Protein AF-A0A8D8BPW3-F1 (afdb_monomer)

Sequence (151 aa):
MQIFQHEQRLKELQLAEWSPIVDWFNKRYDVELKATDGLEVPSFPPGTAMNISRYLSSYNEAALNGFMFATDTLKSVVLTCACMDRFISVEKAVLLTRLEEEYQLGHWGRVEWAHDMQQLESQARLSAAVMFVHFNSSNAFVKQKIAVGEI

InterPro domains:
  IPR011419 ATP12, ATP synthase F1-assembly protein [PTHR21013] (6-145)
  IPR023335 ATP12 orthogonal Bundle domain superfamily [G3DSA:1.10.3580.10] (3-137)

pLDDT: mean 89.29, std 11.99, range [48.22, 98.44]

Secondary structure (DSSP, 8-state):
-HHHHHHHHHHHHHHHHHHHHHHHHHHHHT------SSSSPPPPPTTHHHHHHHHHTTS-HHHHHHHHHHHHHHT-HHHHHHHHTTSS-HHHHHHHHTHHHHHHHHHH---HHHHHHHHHHHHHHHHHHHHHHHHHHS-------------

Nearest PDB structures (foldseek):
  2p4x-assembly2_B  TM=9.113E-01  e=3.564E-05  Paracoccus denitrificans PD1222
  2zd2-assembly2_B  TM=9.111E-01  e=5.344E-05  Paracoccus denitrificans PD1222
  2r6i-assembly1_A  TM=8.621E-01  e=4.482E-04  Agrobacterium fabrum str. C58

Structure (mmCIF, N/CA/C/O backbone):
data_AF-A0A8D8BPW3-F1
#
_entry.id   AF-A0A8D8BPW3-F1
#
loop_
_atom_site.group_PDB
_atom_site.id
_atom_site.type_symbol
_atom_site.label_atom_id
_atom_site.label_alt_id
_atom_site.label_comp_id
_atom_site.label_asym_id
_atom_site.label_entity_id
_atom_site.label_seq_id
_atom_site.pdbx_PDB_ins_code
_atom_site.Cartn_x
_atom_site.Cartn_y
_atom_site.Cartn_z
_atom_site.occupanc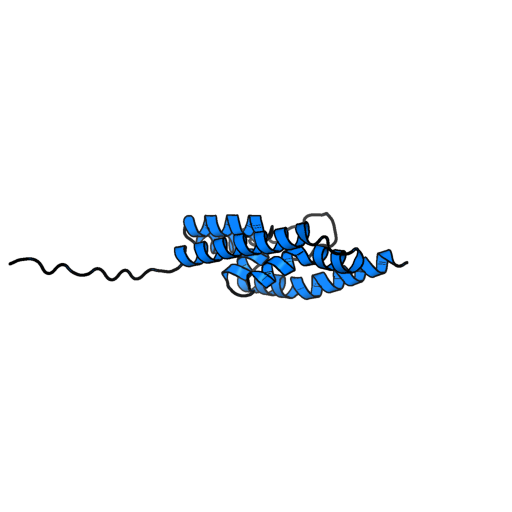y
_atom_site.B_iso_or_equiv
_atom_site.auth_seq_id
_atom_site.auth_comp_id
_atom_site.auth_asym_id
_atom_site.auth_atom_id
_atom_site.pdbx_PDB_model_num
ATOM 1 N N . MET A 1 1 ? 15.733 -0.636 -29.573 1.00 48.22 1 MET A N 1
ATOM 2 C CA . MET A 1 1 ? 15.511 -2.069 -29.269 1.00 48.22 1 MET A CA 1
ATOM 3 C C . MET A 1 1 ? 15.665 -2.394 -27.778 1.00 48.22 1 MET A C 1
ATOM 5 O O . MET A 1 1 ? 14.888 -3.203 -27.303 1.00 48.22 1 MET A O 1
ATOM 9 N N . GLN A 1 2 ? 16.567 -1.748 -27.017 1.00 56.53 2 GLN A N 1
ATOM 10 C CA . GLN A 1 2 ? 16.689 -1.963 -25.556 1.00 56.53 2 GLN A CA 1
ATOM 11 C C . GLN A 1 2 ? 15.551 -1.345 -24.713 1.00 56.53 2 GLN A C 1
ATOM 13 O O . GLN A 1 2 ? 15.109 -1.974 -23.763 1.00 56.53 2 GLN A O 1
ATOM 18 N N . ILE A 1 3 ? 15.019 -0.169 -25.079 1.00 62.00 3 ILE A N 1
ATOM 19 C CA . ILE A 1 3 ? 13.967 0.528 -24.297 1.00 62.00 3 ILE A CA 1
ATOM 20 C C . ILE A 1 3 ? 12.703 -0.337 -24.120 1.00 62.00 3 ILE A C 1
ATOM 22 O O . ILE A 1 3 ? 12.243 -0.523 -23.000 1.00 62.00 3 ILE A O 1
ATOM 26 N N . PHE A 1 4 ? 12.211 -0.958 -25.197 1.00 61.41 4 PHE A N 1
ATOM 27 C CA . PHE A 1 4 ? 11.028 -1.831 -25.150 1.00 61.41 4 PHE A CA 1
ATOM 28 C C . PHE A 1 4 ? 11.230 -3.100 -24.299 1.00 61.41 4 PHE A C 1
ATOM 30 O O . PHE A 1 4 ? 10.272 -3.642 -23.760 1.00 61.41 4 PHE A O 1
ATOM 37 N N . GLN A 1 5 ? 12.473 -3.576 -24.141 1.00 63.38 5 GLN A N 1
ATOM 38 C CA . GLN A 1 5 ? 12.767 -4.731 -23.282 1.00 63.38 5 GLN A CA 1
ATOM 39 C C . GLN A 1 5 ? 12.731 -4.374 -21.790 1.00 63.38 5 GLN A C 1
ATOM 41 O O . GLN A 1 5 ? 12.354 -5.217 -20.977 1.00 63.38 5 GLN A O 1
ATOM 46 N N . HIS A 1 6 ? 13.108 -3.144 -21.422 1.00 74.44 6 HIS A N 1
ATOM 47 C CA . HIS A 1 6 ? 13.000 -2.667 -20.039 1.00 74.44 6 HIS A CA 1
ATOM 48 C C . HIS A 1 6 ? 11.539 -2.525 -19.613 1.00 74.44 6 HIS A C 1
ATOM 50 O O . HIS A 1 6 ? 11.170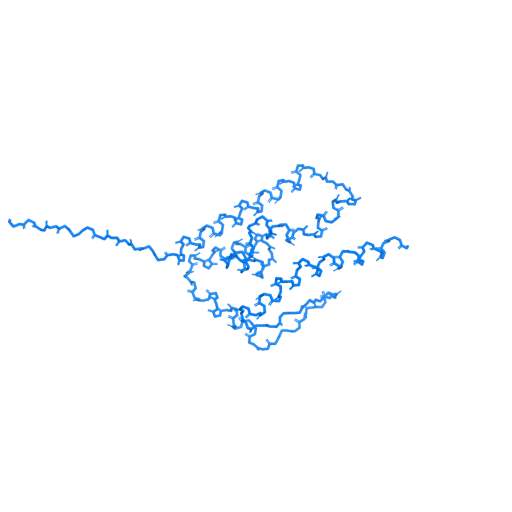 -2.986 -18.537 1.00 74.44 6 HIS A O 1
ATOM 56 N N . GLU A 1 7 ? 10.700 -1.969 -20.486 1.00 82.38 7 GLU A N 1
ATOM 57 C CA . GLU A 1 7 ? 9.263 -1.815 -20.241 1.00 82.38 7 GLU A CA 1
ATOM 58 C C . GLU A 1 7 ? 8.570 -3.168 -20.020 1.00 82.38 7 GLU A C 1
ATOM 60 O O . GLU A 1 7 ? 7.818 -3.335 -19.061 1.00 82.38 7 GLU A O 1
ATOM 65 N N . GLN A 1 8 ? 8.889 -4.175 -20.840 1.00 88.38 8 GLN A N 1
ATOM 66 C CA . GLN A 1 8 ? 8.315 -5.512 -20.689 1.00 88.38 8 GLN A CA 1
ATOM 67 C C . GLN A 1 8 ? 8.727 -6.183 -19.369 1.00 88.38 8 GLN A C 1
ATOM 69 O O . GLN A 1 8 ? 7.878 -6.729 -18.666 1.00 88.38 8 GLN A O 1
ATOM 74 N N . ARG A 1 9 ? 10.010 -6.103 -18.993 1.00 91.69 9 ARG A N 1
ATOM 75 C CA . ARG A 1 9 ? 10.500 -6.659 -17.719 1.00 91.69 9 ARG A CA 1
ATOM 76 C C . ARG A 1 9 ? 9.902 -5.948 -16.508 1.00 91.69 9 ARG A C 1
ATOM 78 O O . ARG A 1 9 ? 9.618 -6.598 -15.507 1.00 91.69 9 ARG A O 1
ATOM 85 N N . LEU A 1 10 ? 9.717 -4.630 -16.592 1.00 93.00 10 LEU A N 1
ATOM 86 C CA . LEU A 1 10 ? 9.051 -3.865 -15.542 1.00 93.00 10 LEU A CA 1
ATOM 87 C C . LEU A 1 10 ? 7.592 -4.305 -15.394 1.00 93.00 10 LEU A C 1
ATOM 89 O O . LEU A 1 10 ? 7.160 -4.574 -14.277 1.00 93.00 10 LEU A O 1
ATOM 93 N N . LYS A 1 11 ? 6.866 -4.469 -16.508 1.00 93.25 11 LYS A N 1
ATOM 94 C CA . LYS A 1 11 ? 5.484 -4.970 -16.499 1.00 93.25 11 LYS A CA 1
ATOM 95 C C . LYS A 1 11 ? 5.386 -6.363 -15.875 1.00 93.25 11 LYS A C 1
ATOM 97 O O . LYS A 1 11 ? 4.499 -6.611 -15.063 1.00 93.25 11 LYS A O 1
ATOM 102 N N . GLU A 1 12 ? 6.307 -7.264 -16.209 1.00 94.50 12 GLU A N 1
ATOM 103 C CA . GLU A 1 12 ? 6.381 -8.603 -15.606 1.00 94.50 12 GLU A CA 1
ATOM 104 C C . GLU A 1 12 ? 6.611 -8.537 -14.087 1.00 94.50 12 GLU A C 1
ATOM 106 O O . GLU A 1 12 ? 5.929 -9.235 -13.337 1.00 94.50 12 GLU A O 1
ATOM 111 N N . LEU A 1 13 ? 7.508 -7.660 -13.623 1.00 95.56 13 LEU A N 1
ATOM 112 C CA . LEU A 1 13 ? 7.778 -7.452 -12.198 1.00 95.56 13 LEU A CA 1
ATOM 113 C C . LEU A 1 13 ? 6.573 -6.851 -11.456 1.00 95.56 13 LEU A C 1
ATOM 115 O O . LEU A 1 13 ? 6.197 -7.349 -10.396 1.00 95.56 13 LEU A O 1
ATOM 119 N N . GLN A 1 14 ? 5.941 -5.818 -12.021 1.00 95.56 14 GLN A N 1
ATOM 120 C CA . GLN A 1 14 ? 4.722 -5.209 -11.478 1.00 95.56 14 GLN A CA 1
ATOM 121 C C . GLN A 1 14 ? 3.613 -6.250 -11.326 1.00 95.56 14 GLN A C 1
ATOM 123 O O . GLN A 1 14 ? 2.994 -6.348 -10.269 1.00 95.56 14 GLN A O 1
ATOM 128 N N . LEU A 1 15 ? 3.383 -7.069 -12.356 1.00 95.44 15 LEU A N 1
ATOM 129 C CA . LEU A 1 15 ? 2.382 -8.129 -12.298 1.00 95.44 15 LEU A CA 1
ATOM 130 C C . LEU A 1 15 ? 2.738 -9.184 -11.245 1.00 95.44 15 LEU A C 1
ATOM 132 O O . LEU A 1 15 ? 1.853 -9.593 -10.496 1.00 95.44 15 LEU A O 1
ATOM 136 N N . ALA A 1 16 ? 4.000 -9.602 -11.155 1.00 96.94 16 ALA A N 1
ATOM 137 C CA . ALA A 1 16 ? 4.431 -10.609 -10.189 1.00 96.94 16 ALA A CA 1
ATOM 138 C C . ALA A 1 16 ? 4.233 -10.157 -8.731 1.00 96.94 16 ALA A C 1
ATOM 140 O O . ALA A 1 16 ? 3.798 -10.950 -7.895 1.00 96.94 16 ALA A O 1
ATOM 141 N N . GLU A 1 17 ? 4.515 -8.889 -8.431 1.00 97.38 17 GLU A N 1
ATOM 142 C CA . GLU A 1 17 ? 4.474 -8.360 -7.066 1.00 97.38 17 GLU A CA 1
ATOM 143 C C . GLU A 1 17 ? 3.100 -7.794 -6.672 1.00 97.38 17 GLU A C 1
ATOM 145 O O . GLU A 1 17 ? 2.655 -7.986 -5.537 1.00 97.38 17 GLU A O 1
ATOM 150 N N . TRP A 1 18 ? 2.393 -7.117 -7.585 1.00 97.56 18 TRP A N 1
ATOM 151 C CA . TRP A 1 18 ? 1.119 -6.459 -7.272 1.00 97.56 18 TRP A CA 1
ATOM 152 C C . TRP A 1 18 ? -0.111 -7.343 -7.490 1.00 97.56 18 TRP A C 1
ATOM 154 O O . TRP A 1 18 ? -1.063 -7.218 -6.716 1.00 97.56 18 TRP A O 1
ATOM 164 N N . SER A 1 19 ? -0.112 -8.263 -8.465 1.00 96.25 19 SER A N 1
ATOM 165 C CA . SER A 1 19 ? -1.296 -9.111 -8.724 1.00 96.25 19 SER A CA 1
ATOM 166 C C . SER A 1 19 ? -1.729 -9.924 -7.498 1.00 96.25 19 SER A C 1
ATOM 168 O O . SER A 1 19 ? -2.912 -9.878 -7.173 1.00 96.25 19 SER A O 1
ATOM 170 N N . PRO A 1 20 ? -0.822 -10.562 -6.723 1.00 97.19 20 PRO A N 1
ATOM 171 C CA . PRO A 1 20 ? -1.224 -11.306 -5.527 1.00 97.19 20 PRO A CA 1
ATOM 172 C C . PRO A 1 20 ? -1.940 -10.445 -4.476 1.00 97.19 20 PRO A C 1
ATOM 174 O O . PRO A 1 20 ? -2.775 -10.939 -3.719 1.00 97.19 20 PRO A O 1
ATOM 177 N N . ILE A 1 21 ? -1.613 -9.153 -4.416 1.00 97.69 21 ILE A N 1
ATOM 178 C CA . ILE A 1 21 ? -2.195 -8.203 -3.465 1.00 97.69 21 ILE A CA 1
ATOM 179 C C . ILE A 1 21 ? -3.565 -7.749 -3.953 1.00 97.69 21 ILE A C 1
ATOM 181 O O . ILE A 1 21 ? -4.498 -7.676 -3.157 1.00 97.69 21 ILE A O 1
ATOM 185 N N . VAL A 1 22 ? -3.697 -7.482 -5.253 1.00 96.38 22 VAL A N 1
ATOM 186 C CA . VAL A 1 22 ? -4.982 -7.158 -5.882 1.00 96.38 22 VAL A CA 1
ATOM 187 C C . VAL A 1 22 ? -5.947 -8.338 -5.755 1.00 96.38 22 VAL A C 1
ATOM 189 O O . VAL A 1 22 ? -7.085 -8.144 -5.334 1.00 96.38 22 VAL A O 1
ATOM 192 N N . ASP A 1 23 ? -5.485 -9.561 -6.010 1.00 96.88 23 ASP A N 1
ATOM 193 C CA . ASP A 1 23 ? -6.283 -10.782 -5.866 1.00 96.88 23 ASP A CA 1
ATOM 194 C C . ASP A 1 23 ? -6.731 -10.997 -4.418 1.00 96.88 23 ASP A C 1
ATOM 196 O O . ASP A 1 23 ? -7.902 -11.287 -4.148 1.00 96.88 23 ASP A O 1
ATOM 200 N N . TRP A 1 24 ? -5.812 -10.811 -3.465 1.00 97.50 24 TRP A N 1
ATOM 201 C CA . TRP A 1 24 ? -6.138 -10.847 -2.044 1.00 97.50 24 TRP A CA 1
ATOM 202 C C . TRP A 1 24 ? -7.187 -9.791 -1.682 1.00 97.50 24 TRP A C 1
ATOM 204 O O . TRP A 1 24 ? -8.168 -10.118 -1.014 1.00 97.50 24 TRP A O 1
ATOM 214 N N . PHE A 1 25 ? -7.019 -8.552 -2.148 1.00 96.75 25 PHE A N 1
ATOM 215 C CA . PHE A 1 25 ? -7.917 -7.438 -1.850 1.00 96.75 25 PHE A CA 1
ATOM 216 C C . PHE A 1 25 ? -9.320 -7.681 -2.417 1.00 96.75 25 PHE A C 1
ATOM 218 O O . PHE A 1 25 ? -10.310 -7.553 -1.694 1.00 96.75 25 PHE A O 1
ATOM 225 N N . ASN A 1 26 ? -9.400 -8.121 -3.675 1.00 95.75 26 ASN A N 1
ATOM 226 C CA . ASN A 1 26 ? -10.642 -8.495 -4.347 1.00 95.75 26 ASN A CA 1
ATOM 227 C C . ASN A 1 26 ? -11.397 -9.571 -3.561 1.00 95.75 26 ASN A C 1
ATOM 229 O O . ASN A 1 26 ? -12.579 -9.413 -3.257 1.00 95.75 26 ASN A O 1
ATOM 233 N N . LYS A 1 27 ? -10.695 -10.628 -3.134 1.00 96.19 27 LYS A N 1
ATOM 234 C CA . LYS A 1 27 ? -11.281 -11.707 -2.329 1.00 96.19 27 LYS A CA 1
ATOM 235 C C . LYS A 1 27 ? -11.692 -11.252 -0.926 1.00 96.19 27 LYS A C 1
ATOM 237 O O . LYS A 1 27 ? -12.709 -11.701 -0.406 1.00 96.19 27 LYS A O 1
ATOM 242 N N . ARG A 1 28 ? -10.886 -10.408 -0.280 1.00 95.19 28 ARG A N 1
ATOM 243 C CA . ARG A 1 28 ? -11.071 -9.979 1.115 1.00 95.19 28 ARG A CA 1
ATOM 244 C C . ARG A 1 28 ? -12.243 -9.018 1.289 1.00 95.19 28 ARG A C 1
ATOM 246 O O . ARG A 1 28 ? -12.909 -9.078 2.328 1.00 95.19 28 ARG A O 1
ATOM 253 N N . TYR A 1 29 ? -12.448 -8.136 0.313 1.00 93.81 29 TYR A N 1
ATOM 254 C CA . TYR A 1 29 ? -13.449 -7.069 0.360 1.00 93.81 29 TYR A CA 1
ATOM 255 C C . TYR A 1 29 ? -14.618 -7.280 -0.604 1.00 93.81 29 TYR A C 1
ATOM 257 O O . TYR A 1 29 ? -15.499 -6.426 -0.650 1.00 93.81 29 TYR A O 1
ATOM 265 N N . ASP A 1 30 ? -14.649 -8.409 -1.318 1.00 93.50 30 ASP A N 1
ATOM 266 C CA . ASP A 1 30 ? -15.685 -8.740 -2.302 1.00 93.50 30 ASP A CA 1
ATOM 267 C C . ASP A 1 30 ? -15.834 -7.620 -3.345 1.00 93.50 30 ASP A C 1
ATOM 269 O O . ASP A 1 30 ? -16.869 -6.962 -3.477 1.00 93.50 30 ASP A O 1
ATOM 273 N N . VAL A 1 31 ? -14.720 -7.325 -4.017 1.00 94.00 31 VAL A N 1
ATOM 274 C CA . VAL A 1 31 ? -14.607 -6.285 -5.046 1.00 94.00 31 VAL A CA 1
ATOM 275 C C . VAL A 1 31 ? -13.861 -6.812 -6.268 1.00 94.00 31 VAL A C 1
ATOM 277 O O . VAL A 1 31 ? -13.229 -7.864 -6.218 1.00 94.00 31 VAL A O 1
ATOM 280 N N . GLU A 1 32 ? -13.916 -6.069 -7.372 1.00 91.81 32 GLU A N 1
ATOM 281 C CA . GLU A 1 32 ? -13.263 -6.436 -8.630 1.00 91.81 32 GLU A CA 1
ATOM 282 C C . GLU A 1 32 ? -12.422 -5.260 -9.148 1.00 91.81 32 GLU A C 1
ATOM 284 O O . GLU A 1 32 ? -12.844 -4.467 -9.992 1.00 91.81 32 GLU A O 1
ATOM 289 N N . LEU A 1 33 ? -11.213 -5.129 -8.603 1.00 91.06 33 LEU A N 1
ATOM 290 C CA . LEU A 1 33 ? -10.176 -4.238 -9.111 1.00 91.06 33 LEU A CA 1
ATOM 291 C C . LEU A 1 33 ? -9.404 -4.925 -10.239 1.00 91.06 33 LEU A C 1
ATOM 293 O O . LEU A 1 33 ? -9.007 -6.085 -10.115 1.00 91.06 33 LEU A O 1
ATOM 297 N N . LYS A 1 34 ? -9.163 -4.181 -11.320 1.00 87.75 34 LYS A N 1
ATOM 298 C CA . LYS A 1 34 ? -8.376 -4.615 -12.479 1.00 87.75 34 LYS A CA 1
ATOM 299 C C . LYS A 1 34 ? -7.205 -3.669 -12.691 1.00 87.75 34 LYS A C 1
ATOM 301 O O . LYS A 1 34 ? -7.351 -2.459 -12.522 1.00 87.75 34 LYS A O 1
ATOM 306 N N . ALA A 1 35 ? -6.062 -4.227 -13.075 1.00 87.12 35 ALA A N 1
ATOM 307 C CA . ALA A 1 35 ? -4.937 -3.434 -13.546 1.00 87.12 35 ALA A CA 1
ATOM 308 C C . ALA A 1 35 ? -5.290 -2.756 -14.880 1.00 87.12 35 ALA A C 1
ATOM 310 O O . ALA A 1 35 ? -6.038 -3.311 -15.687 1.00 87.12 35 ALA A O 1
ATOM 311 N N . THR A 1 36 ? -4.734 -1.570 -15.102 1.00 87.94 36 THR A N 1
ATOM 312 C CA . THR A 1 36 ? -4.809 -0.835 -16.369 1.00 87.94 36 THR A CA 1
ATOM 313 C C . THR A 1 36 ? -3.391 -0.570 -16.862 1.00 87.94 36 THR A C 1
ATOM 315 O O . THR A 1 36 ? -2.480 -0.395 -16.054 1.00 87.94 36 THR A O 1
ATOM 318 N N . ASP A 1 37 ? -3.195 -0.576 -18.175 1.00 84.25 37 ASP A N 1
ATOM 319 C CA . ASP A 1 37 ? -1.942 -0.213 -18.842 1.00 84.25 37 ASP A CA 1
ATOM 320 C C . ASP A 1 37 ? -2.037 1.122 -19.599 1.00 84.25 37 ASP A C 1
ATOM 322 O O . ASP A 1 37 ? -1.081 1.538 -20.252 1.00 84.25 37 ASP A O 1
ATOM 326 N N . GLY A 1 38 ? -3.170 1.818 -19.477 1.00 82.50 38 GLY A N 1
ATOM 327 C CA . GLY A 1 38 ? -3.393 3.146 -20.034 1.00 82.50 38 GLY A CA 1
ATOM 328 C C . GLY A 1 38 ? -3.477 4.239 -18.969 1.00 82.50 38 GLY A C 1
ATOM 329 O O . GLY A 1 38 ? -3.587 3.983 -17.773 1.00 82.50 38 GLY A O 1
ATOM 330 N N . LEU A 1 39 ? -3.492 5.490 -19.431 1.00 84.50 39 LEU A N 1
ATOM 331 C CA . LEU A 1 39 ? -3.765 6.666 -18.591 1.00 84.50 39 LEU A CA 1
ATOM 332 C C . LEU A 1 39 ? -5.258 6.821 -18.257 1.00 84.50 39 LEU A C 1
ATOM 334 O O . LEU A 1 39 ? -5.637 7.689 -17.472 1.00 84.50 39 LEU A O 1
ATOM 338 N N . GLU A 1 40 ? -6.111 6.011 -18.882 1.00 85.69 40 GLU A N 1
ATOM 339 C CA . GLU A 1 40 ? -7.548 6.031 -18.656 1.00 85.69 40 GLU A CA 1
ATOM 340 C C . GLU A 1 40 ? -7.889 5.391 -17.312 1.00 85.69 40 GLU A C 1
ATOM 342 O O . GLU A 1 40 ? -7.474 4.271 -16.998 1.00 85.69 40 GLU A O 1
ATOM 347 N N . VAL A 1 41 ? -8.680 6.114 -16.520 1.00 79.88 41 VAL A N 1
ATOM 348 C CA . VAL A 1 41 ? -9.190 5.606 -15.249 1.00 79.88 41 VAL A CA 1
ATOM 349 C C . VAL A 1 41 ? -10.261 4.553 -15.549 1.00 79.88 41 VAL A C 1
ATOM 351 O O . VAL A 1 41 ? -11.271 4.885 -16.177 1.00 79.88 41 VAL A O 1
ATOM 354 N N . PRO A 1 42 ? -10.082 3.294 -15.108 1.00 82.81 42 PRO A N 1
ATOM 355 C CA . PRO A 1 42 ? -11.061 2.251 -15.361 1.00 82.81 42 PRO A CA 1
ATOM 356 C C . PRO A 1 42 ? -12.364 2.532 -14.606 1.00 82.81 42 PRO A C 1
ATOM 358 O O . PRO A 1 42 ? -12.372 3.074 -13.499 1.00 82.81 42 PRO A O 1
ATOM 361 N N . SER A 1 43 ? -13.487 2.123 -15.195 1.00 84.25 43 SER A N 1
ATOM 362 C CA . SER A 1 43 ? -14.769 2.108 -14.491 1.00 84.25 43 SER A CA 1
ATOM 363 C C . SER A 1 43 ? -14.804 0.937 -13.507 1.00 84.25 43 SER A C 1
ATOM 365 O O . SER A 1 43 ? -14.459 -0.190 -13.866 1.00 84.25 43 SER A O 1
ATOM 367 N N . PHE A 1 44 ? -15.231 1.193 -12.271 1.00 84.75 44 PHE A N 1
ATOM 368 C CA . PHE A 1 44 ? -15.373 0.162 -11.244 1.00 84.75 44 PHE A CA 1
ATOM 369 C C . PHE A 1 44 ? -16.806 -0.376 -11.208 1.00 84.75 44 PHE A C 1
ATOM 371 O O . PHE A 1 44 ? -17.750 0.414 -11.331 1.00 84.75 44 PHE A O 1
ATOM 378 N N . PRO A 1 45 ? -17.008 -1.686 -10.971 1.00 87.19 45 PRO A N 1
ATOM 379 C CA . PRO A 1 45 ? -18.344 -2.236 -10.809 1.00 87.19 45 PRO A CA 1
ATOM 380 C C . PRO A 1 45 ? -19.119 -1.539 -9.684 1.00 87.19 45 PRO A C 1
ATOM 382 O O . PRO A 1 45 ? -18.530 -1.187 -8.646 1.00 87.19 45 PRO A O 1
ATOM 385 N N . PRO A 1 46 ? -20.442 -1.359 -9.854 1.00 83.12 46 PRO A N 1
ATOM 386 C CA . PRO A 1 46 ? -21.281 -0.760 -8.829 1.00 83.12 46 PRO A CA 1
ATOM 387 C C . PRO A 1 46 ? -21.178 -1.578 -7.537 1.00 83.12 46 PRO A C 1
ATOM 389 O O . PRO A 1 46 ? -21.287 -2.798 -7.550 1.00 83.12 46 PRO A O 1
ATOM 392 N N . GLY A 1 47 ? -20.949 -0.898 -6.412 1.00 86.19 47 GLY A N 1
ATOM 393 C CA . GLY A 1 47 ? -20.792 -1.536 -5.100 1.00 86.19 47 GLY A CA 1
ATOM 394 C C . GLY A 1 47 ? -19.348 -1.659 -4.607 1.00 86.19 47 GLY A C 1
ATOM 395 O O . GLY A 1 47 ? -19.160 -1.729 -3.396 1.00 86.19 47 GLY A O 1
ATOM 396 N N . THR A 1 48 ? -18.336 -1.547 -5.479 1.00 88.25 48 THR A N 1
ATOM 397 C CA . THR A 1 48 ? -16.909 -1.602 -5.086 1.00 88.25 48 THR A CA 1
ATOM 398 C C . THR A 1 48 ? -16.581 -0.601 -3.974 1.00 88.25 48 THR A C 1
ATOM 400 O O . THR A 1 48 ? -16.134 -0.972 -2.888 1.00 88.25 48 THR A O 1
ATOM 403 N N . ALA A 1 49 ? -16.893 0.679 -4.201 1.00 88.12 49 ALA A N 1
ATOM 404 C CA . ALA A 1 49 ? -16.682 1.732 -3.210 1.00 88.12 49 ALA A CA 1
ATOM 405 C C . ALA A 1 49 ? -17.527 1.525 -1.941 1.00 88.12 49 ALA A C 1
ATOM 407 O O . ALA A 1 49 ? -17.078 1.845 -0.844 1.00 88.12 49 ALA A O 1
ATOM 408 N N . MET A 1 50 ? -18.731 0.958 -2.070 1.00 91.50 50 MET A N 1
ATOM 409 C CA . MET A 1 50 ? -19.621 0.721 -0.933 1.00 91.50 50 MET A CA 1
ATOM 410 C C . MET A 1 50 ? -19.111 -0.406 -0.029 1.00 91.50 50 MET A C 1
ATOM 412 O O . MET A 1 50 ? -19.177 -0.277 1.192 1.00 91.50 50 MET A O 1
ATOM 416 N N . ASN A 1 51 ? -18.560 -1.478 -0.599 1.00 92.06 51 ASN A N 1
ATOM 417 C CA . ASN A 1 51 ? -17.979 -2.579 0.167 1.00 92.06 51 ASN A CA 1
ATOM 418 C C . ASN A 1 51 ? -16.729 -2.125 0.937 1.00 92.06 51 ASN A C 1
ATOM 420 O O . ASN A 1 51 ? -16.620 -2.386 2.137 1.00 92.06 51 ASN A O 1
ATOM 424 N N . ILE A 1 52 ? -15.848 -1.353 0.290 1.00 91.88 52 ILE A N 1
ATOM 425 C CA . ILE A 1 52 ? -14.670 -0.761 0.946 1.00 91.88 52 ILE A CA 1
ATOM 426 C C . ILE A 1 52 ? -15.099 0.248 2.020 1.00 91.88 52 ILE A C 1
ATOM 428 O O . ILE A 1 52 ? -14.594 0.214 3.141 1.00 91.88 52 ILE A O 1
ATOM 432 N N . SER A 1 53 ? -16.072 1.113 1.720 1.00 92.12 53 SER A N 1
ATOM 433 C CA . SER A 1 53 ? -16.595 2.081 2.688 1.00 92.12 53 SER A CA 1
ATOM 434 C C . SER A 1 53 ? -17.182 1.388 3.912 1.00 92.12 53 SER A C 1
ATOM 436 O O . SER A 1 53 ? -16.878 1.802 5.022 1.00 92.12 53 SER A O 1
ATOM 438 N N . ARG A 1 54 ? -17.961 0.312 3.741 1.00 92.12 54 ARG A N 1
ATOM 439 C CA . ARG A 1 54 ? -18.519 -0.463 4.859 1.00 92.12 54 ARG A CA 1
ATOM 440 C C . ARG A 1 54 ? -17.419 -1.020 5.762 1.00 92.12 54 ARG A C 1
ATOM 442 O O . ARG A 1 54 ? -17.563 -0.985 6.981 1.00 92.12 54 ARG A O 1
ATOM 449 N N . TYR A 1 55 ? -16.337 -1.523 5.170 1.00 91.00 55 TYR A N 1
ATOM 450 C CA . TYR A 1 55 ? -15.186 -2.013 5.920 1.00 91.00 55 TYR A CA 1
ATOM 451 C C . TYR A 1 55 ? -14.535 -0.896 6.743 1.00 91.00 55 TYR A C 1
ATOM 453 O O . TYR A 1 55 ? -14.384 -1.033 7.956 1.00 91.00 55 TYR A O 1
ATOM 461 N N . LEU A 1 56 ? -14.215 0.234 6.111 1.00 92.12 56 LEU A N 1
ATOM 462 C CA . LEU A 1 56 ? -13.601 1.373 6.791 1.00 92.12 56 LEU A CA 1
ATOM 463 C C . LEU A 1 56 ? -14.519 1.942 7.885 1.00 92.12 56 LEU A C 1
ATOM 465 O O . LEU A 1 56 ? -14.056 2.217 8.985 1.00 92.12 56 LEU A O 1
ATOM 469 N N . SER A 1 57 ? -15.830 2.018 7.646 1.00 91.88 57 SER A N 1
ATOM 470 C CA . SER A 1 57 ? -16.816 2.490 8.629 1.00 91.88 57 SER A CA 1
ATOM 471 C C . SER A 1 57 ? -16.956 1.603 9.871 1.00 91.88 57 SER A C 1
ATOM 473 O O . SER A 1 57 ? -17.612 2.011 10.824 1.00 91.88 57 SER A O 1
ATOM 475 N N . SER A 1 58 ? -16.363 0.404 9.888 1.00 90.50 58 SER A N 1
ATOM 476 C CA . SER A 1 58 ? -16.296 -0.424 11.101 1.00 90.50 58 SER A CA 1
ATOM 477 C C . SER A 1 58 ? -15.270 0.083 12.126 1.00 90.50 58 SER A C 1
ATOM 479 O O . SER A 1 58 ? -15.334 -0.293 13.296 1.00 90.50 58 SER A O 1
ATOM 481 N N . TYR A 1 59 ? -14.345 0.951 11.706 1.00 92.00 59 TYR A N 1
ATOM 482 C CA . TYR A 1 59 ? -13.348 1.574 12.569 1.00 92.00 59 TYR A CA 1
ATOM 483 C C . TYR A 1 59 ? -13.877 2.857 13.211 1.00 92.00 59 TYR A C 1
ATOM 485 O O . TYR A 1 59 ? -14.709 3.569 12.649 1.00 92.00 59 TYR A O 1
ATOM 493 N N . ASN A 1 60 ? -13.352 3.182 14.394 1.00 93.25 60 ASN A N 1
ATOM 494 C CA . ASN A 1 60 ? -13.606 4.479 15.014 1.00 93.25 60 ASN A CA 1
ATOM 495 C C . ASN A 1 60 ? -12.852 5.610 14.294 1.00 93.25 60 ASN A C 1
ATOM 497 O O . ASN A 1 60 ? -11.941 5.379 13.498 1.00 93.25 60 ASN A O 1
ATOM 501 N N . GLU A 1 61 ? -13.223 6.848 14.609 1.00 94.38 61 GLU A N 1
ATOM 502 C CA . GLU A 1 61 ? -12.678 8.052 13.975 1.00 94.38 61 GLU A CA 1
ATOM 503 C C . GLU A 1 61 ? -11.150 8.165 14.101 1.00 94.38 61 GLU A C 1
ATOM 505 O O . GLU A 1 61 ? -10.468 8.527 13.142 1.00 94.38 61 GLU A O 1
ATOM 510 N N . ALA A 1 62 ? -10.581 7.805 15.255 1.00 94.69 62 ALA A N 1
ATOM 511 C CA . ALA A 1 62 ? -9.134 7.827 15.448 1.00 94.69 62 ALA A CA 1
ATOM 512 C C . ALA A 1 62 ? -8.437 6.818 14.521 1.00 94.69 62 ALA A C 1
ATOM 514 O O . ALA A 1 62 ? -7.522 7.177 13.783 1.00 94.69 62 ALA A O 1
ATOM 515 N N . ALA A 1 63 ? -8.906 5.572 14.480 1.00 95.62 63 ALA A N 1
ATOM 516 C CA . ALA A 1 63 ? -8.369 4.570 13.570 1.00 95.62 63 ALA A CA 1
ATOM 517 C C . ALA A 1 63 ? -8.530 4.989 12.096 1.00 95.62 63 ALA A C 1
ATOM 519 O O . ALA A 1 63 ? -7.585 4.842 11.325 1.00 95.62 63 ALA A O 1
ATOM 520 N N . LEU A 1 64 ? -9.658 5.593 11.707 1.00 95.81 64 LEU A N 1
ATOM 521 C CA . LEU A 1 64 ? -9.856 6.125 10.352 1.00 95.81 64 LEU A CA 1
ATOM 522 C C . LEU A 1 64 ? -8.827 7.201 9.971 1.00 95.81 64 LEU A C 1
ATOM 524 O O . LEU A 1 64 ? -8.306 7.177 8.856 1.00 95.81 64 LEU A O 1
ATOM 528 N N . ASN A 1 65 ? -8.465 8.095 10.896 1.00 96.44 65 ASN A N 1
ATOM 529 C CA . ASN A 1 65 ? -7.377 9.055 10.671 1.00 96.44 65 ASN A CA 1
ATOM 530 C C . ASN A 1 65 ? -6.027 8.351 10.455 1.00 96.44 65 ASN A C 1
ATOM 532 O O . ASN A 1 65 ? -5.247 8.747 9.589 1.00 96.44 65 ASN A O 1
ATOM 536 N N . GLY A 1 66 ? -5.767 7.262 11.184 1.00 97.12 66 GLY A N 1
ATOM 537 C CA . GLY A 1 66 ? -4.585 6.428 10.962 1.00 97.12 66 GLY A CA 1
ATOM 538 C C . GLY A 1 66 ? -4.568 5.763 9.579 1.00 97.12 66 GLY A C 1
ATOM 539 O O . GLY A 1 66 ? -3.526 5.744 8.923 1.00 97.12 66 GLY A O 1
ATOM 540 N N . PHE A 1 67 ? -5.718 5.284 9.091 1.00 97.19 67 PHE A N 1
ATOM 541 C CA . PHE A 1 67 ? -5.860 4.780 7.718 1.00 97.19 67 PHE A CA 1
ATOM 542 C C . PHE A 1 67 ? -5.579 5.862 6.673 1.00 97.19 67 PHE A C 1
ATOM 544 O O . PHE A 1 67 ? -4.882 5.590 5.695 1.00 97.19 67 PHE A O 1
ATOM 551 N N . MET A 1 68 ? -6.088 7.080 6.876 1.00 97.31 68 MET A N 1
ATOM 552 C CA . MET A 1 68 ? -5.841 8.211 5.978 1.00 97.31 68 MET A CA 1
ATOM 553 C C . MET A 1 68 ? -4.346 8.535 5.908 1.00 97.31 68 MET A C 1
ATOM 555 O O . MET A 1 68 ? -3.776 8.563 4.822 1.00 97.31 68 MET A O 1
ATOM 559 N N . PHE A 1 69 ? -3.682 8.647 7.060 1.00 98.06 69 PHE A N 1
ATOM 560 C CA . PHE A 1 69 ? -2.246 8.921 7.128 1.00 98.06 69 PHE A CA 1
ATOM 561 C C . PHE A 1 69 ? -1.390 7.811 6.482 1.00 98.06 69 PHE A C 1
ATOM 563 O O . PHE A 1 69 ? -0.426 8.090 5.763 1.00 98.06 69 PHE A O 1
ATOM 570 N N . ALA A 1 70 ? -1.759 6.541 6.681 1.00 98.19 70 ALA A N 1
ATOM 571 C CA . ALA A 1 70 ? -1.106 5.412 6.017 1.00 98.19 70 ALA A CA 1
ATOM 572 C C . ALA A 1 70 ? -1.318 5.434 4.493 1.00 98.19 70 ALA A C 1
ATOM 574 O O . ALA A 1 70 ? -0.377 5.187 3.738 1.00 98.19 70 ALA A O 1
ATOM 575 N N . THR A 1 71 ? -2.534 5.756 4.045 1.00 97.81 71 THR A N 1
ATOM 576 C CA . THR A 1 71 ? -2.871 5.879 2.619 1.00 97.81 71 THR A CA 1
ATOM 577 C C . THR A 1 71 ? -2.101 7.026 1.980 1.00 97.81 71 THR A C 1
ATOM 579 O O . THR A 1 71 ? -1.570 6.860 0.889 1.00 97.81 71 THR A O 1
ATOM 582 N N . ASP A 1 72 ? -1.957 8.160 2.663 1.00 97.56 72 ASP A N 1
ATOM 583 C CA . ASP A 1 72 ? -1.171 9.295 2.175 1.00 97.56 72 ASP A CA 1
ATOM 584 C C . ASP A 1 72 ? 0.323 8.993 2.088 1.00 97.56 72 ASP A C 1
ATOM 586 O O . ASP A 1 72 ? 0.999 9.537 1.212 1.00 97.56 72 ASP A O 1
ATOM 590 N N . THR A 1 73 ? 0.827 8.125 2.968 1.00 97.69 73 THR A N 1
ATOM 591 C CA . THR A 1 73 ? 2.222 7.669 2.952 1.00 97.69 73 THR A CA 1
ATOM 592 C C . THR A 1 73 ? 2.477 6.716 1.783 1.00 97.69 73 THR A C 1
ATOM 594 O O . THR A 1 73 ? 3.453 6.888 1.063 1.00 97.69 73 THR A O 1
ATOM 597 N N . LEU A 1 74 ? 1.597 5.730 1.569 1.00 97.81 74 LEU A N 1
ATOM 598 C CA . LEU A 1 74 ? 1.769 4.712 0.522 1.00 97.81 74 LEU A CA 1
ATOM 599 C C . LEU A 1 74 ? 1.192 5.108 -0.842 1.00 97.81 74 LEU A C 1
ATOM 601 O O . LEU A 1 74 ? 1.435 4.432 -1.834 1.00 97.81 74 LEU A O 1
ATOM 605 N N . LYS A 1 75 ? 0.355 6.147 -0.893 1.00 96.94 75 LYS A N 1
ATOM 606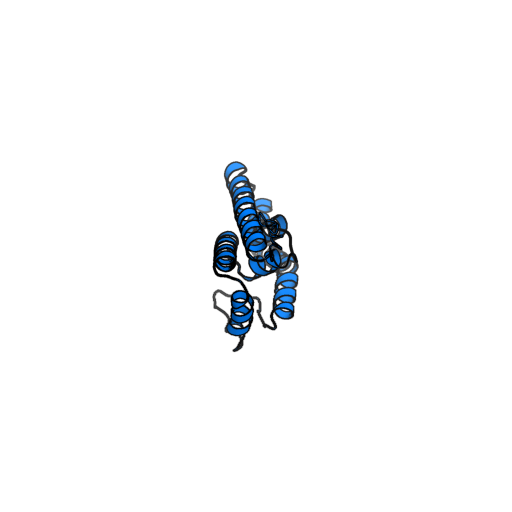 C CA . LYS A 1 75 ? -0.462 6.518 -2.062 1.00 96.94 75 LYS A CA 1
ATOM 607 C C . LYS A 1 75 ? -1.344 5.377 -2.592 1.00 96.94 75 LYS A C 1
ATOM 609 O O . LYS A 1 75 ? -1.746 5.391 -3.750 1.00 96.94 75 LYS A O 1
ATOM 614 N N . SER A 1 76 ? -1.674 4.396 -1.748 1.00 97.00 76 SER A N 1
ATOM 615 C CA . SER A 1 76 ? -2.436 3.208 -2.143 1.00 97.00 76 SER A CA 1
ATOM 616 C C . SER A 1 76 ? -3.280 2.662 -0.996 1.00 97.00 76 SER A C 1
ATOM 618 O O . SER A 1 76 ? -2.755 2.111 -0.030 1.00 97.00 76 SER A O 1
ATOM 620 N N . VAL A 1 77 ? -4.606 2.738 -1.148 1.00 95.69 77 VAL A N 1
ATOM 621 C CA . VAL A 1 77 ? -5.564 2.148 -0.196 1.00 95.69 77 VAL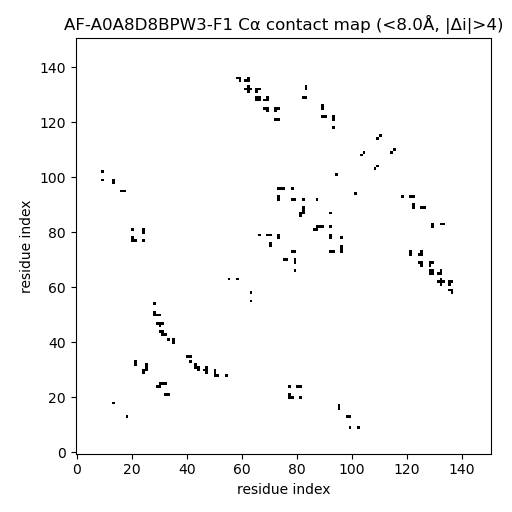 A CA 1
ATOM 622 C C . VAL A 1 77 ? -5.414 0.626 -0.137 1.00 95.69 77 VAL A C 1
ATOM 624 O O . VAL A 1 77 ? -5.527 0.037 0.933 1.00 95.69 77 VAL A O 1
ATOM 627 N N . VAL A 1 78 ? -5.112 -0.017 -1.269 1.00 96.69 78 VAL A N 1
ATOM 628 C CA . VAL A 1 78 ? -4.952 -1.476 -1.356 1.00 96.69 78 VAL A CA 1
ATOM 629 C C . VAL A 1 78 ? -3.784 -1.947 -0.489 1.00 96.69 78 VAL A C 1
ATOM 631 O O . VAL A 1 78 ? -3.953 -2.849 0.333 1.00 96.69 78 VAL A O 1
ATOM 634 N N . LEU A 1 79 ? -2.618 -1.300 -0.614 1.00 98.00 79 LEU A N 1
ATOM 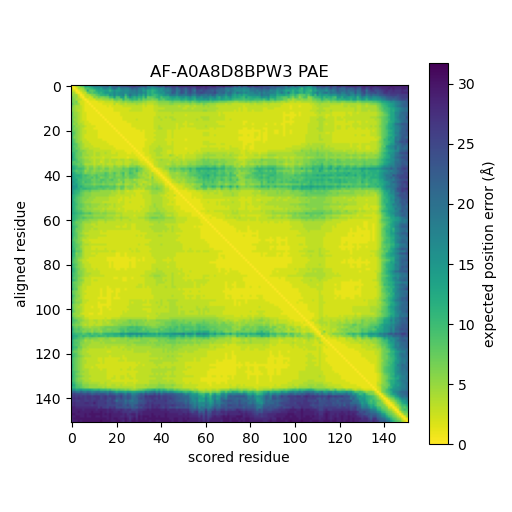635 C CA . LEU A 1 79 ? -1.445 -1.624 0.205 1.00 98.00 79 LEU A CA 1
ATOM 636 C C . LEU A 1 79 ? -1.659 -1.255 1.675 1.00 98.00 79 LEU A C 1
ATOM 638 O O . LEU A 1 79 ? -1.249 -2.011 2.555 1.00 98.00 79 LEU A O 1
ATOM 642 N N . THR A 1 80 ? -2.344 -0.142 1.958 1.00 97.88 80 THR A N 1
ATOM 643 C CA . THR A 1 80 ? -2.711 0.228 3.329 1.00 97.88 80 THR A CA 1
ATOM 644 C C . THR A 1 80 ? -3.582 -0.844 3.978 1.00 97.88 80 THR A C 1
ATOM 646 O O . TH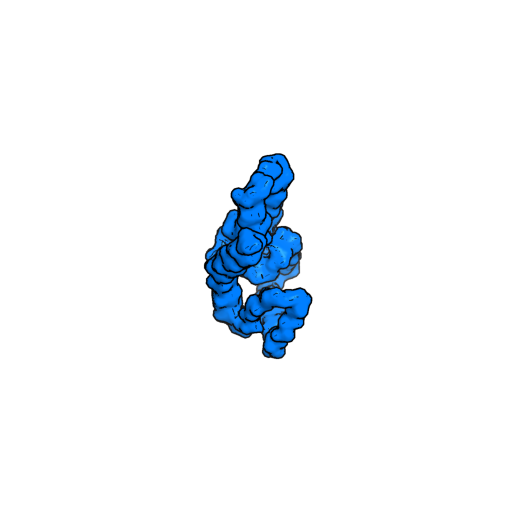R A 1 80 ? -3.247 -1.319 5.059 1.00 97.88 80 THR A O 1
ATOM 649 N N . CYS A 1 81 ? -4.653 -1.284 3.316 1.00 96.38 81 CYS A N 1
ATOM 650 C CA . CYS A 1 81 ? -5.508 -2.366 3.800 1.00 96.38 81 CYS A CA 1
ATOM 651 C C . CYS A 1 81 ? -4.728 -3.673 3.993 1.00 96.38 81 CYS A C 1
ATOM 653 O O . CYS A 1 81 ? -4.860 -4.304 5.038 1.00 96.38 81 CYS A O 1
ATOM 655 N N . ALA A 1 82 ? -3.867 -4.044 3.042 1.00 97.56 82 ALA A N 1
ATOM 656 C CA . ALA A 1 82 ? -3.014 -5.226 3.154 1.00 97.56 82 ALA A CA 1
ATOM 657 C C . ALA A 1 82 ? -2.067 -5.163 4.363 1.00 97.56 82 ALA A C 1
ATOM 659 O O . ALA A 1 82 ? -1.862 -6.167 5.045 1.00 97.56 82 ALA A O 1
ATOM 660 N N . CYS A 1 83 ? -1.510 -3.988 4.657 1.00 96.94 83 CYS A N 1
ATOM 661 C CA . CYS A 1 83 ? -0.649 -3.785 5.816 1.00 96.94 83 CYS A CA 1
ATOM 662 C C . CYS A 1 83 ? -1.443 -3.829 7.135 1.00 96.94 83 CYS A C 1
ATOM 664 O O . CYS A 1 83 ? -1.010 -4.468 8.093 1.00 96.94 83 CYS A O 1
ATOM 666 N N . MET A 1 84 ? -2.619 -3.192 7.188 1.00 95.31 84 MET A N 1
ATOM 667 C CA . MET A 1 84 ? -3.471 -3.147 8.388 1.00 95.31 84 MET A CA 1
ATOM 668 C C . MET A 1 84 ? -4.064 -4.520 8.737 1.00 95.31 84 MET A C 1
ATOM 670 O O . MET A 1 84 ? -4.124 -4.882 9.912 1.00 95.31 84 MET A O 1
ATOM 674 N N . ASP A 1 85 ? -4.413 -5.323 7.726 1.00 94.12 85 ASP A N 1
ATOM 675 C CA . ASP A 1 85 ? -4.868 -6.714 7.890 1.00 94.12 85 ASP A CA 1
ATOM 676 C C . ASP A 1 85 ? -3.703 -7.702 8.074 1.00 94.12 85 ASP A C 1
ATOM 678 O O . ASP A 1 85 ? -3.923 -8.910 8.174 1.00 94.12 85 ASP A O 1
ATOM 682 N N . ARG A 1 86 ? -2.458 -7.203 8.155 1.00 95.25 86 ARG A N 1
ATOM 683 C CA . ARG A 1 86 ? -1.225 -7.990 8.336 1.00 95.25 86 ARG A CA 1
ATOM 684 C C . ARG A 1 86 ? -0.991 -9.033 7.240 1.00 95.25 86 ARG A C 1
ATOM 686 O O . ARG A 1 86 ?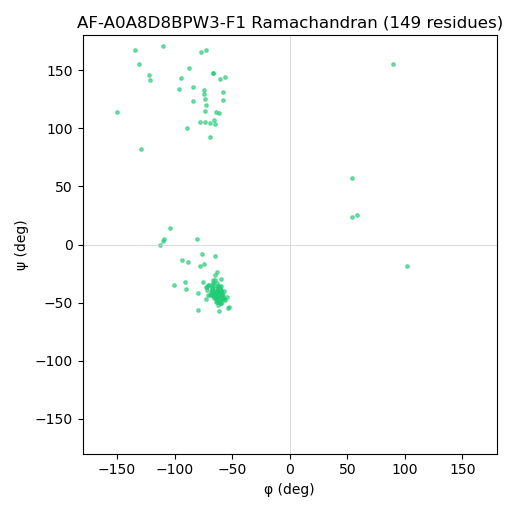 -0.308 -10.029 7.467 1.00 95.25 86 ARG A O 1
ATOM 693 N N . PHE A 1 87 ? -1.539 -8.803 6.049 1.00 97.75 87 PHE A N 1
ATOM 694 C CA . PHE A 1 87 ? -1.254 -9.613 4.866 1.00 97.75 87 PHE A CA 1
ATOM 695 C C . PHE A 1 87 ? 0.179 -9.383 4.366 1.00 97.75 87 PHE A C 1
ATOM 697 O O . PHE A 1 87 ? 0.841 -10.316 3.913 1.00 97.75 87 PHE A O 1
ATOM 704 N N . ILE A 1 88 ? 0.680 -8.152 4.500 1.00 98.06 88 ILE A N 1
ATOM 705 C CA . ILE A 1 88 ? 2.071 -7.777 4.216 1.00 98.06 88 ILE A CA 1
ATOM 706 C C . ILE A 1 88 ? 2.662 -6.976 5.380 1.00 98.06 88 ILE A C 1
ATOM 708 O O . ILE A 1 88 ? 1.929 -6.348 6.143 1.00 98.06 88 ILE A O 1
ATOM 712 N N . SER A 1 89 ? 3.991 -6.994 5.514 1.00 98.25 89 SER A N 1
ATOM 713 C CA . SER A 1 89 ? 4.695 -6.157 6.491 1.00 98.25 89 SER A CA 1
ATOM 714 C C . SER A 1 89 ? 4.801 -4.704 6.017 1.00 98.25 89 SER A C 1
ATOM 716 O O . SER A 1 89 ? 4.616 -4.410 4.833 1.00 98.25 89 SER A O 1
ATOM 718 N N . VAL A 1 90 ? 5.153 -3.801 6.935 1.00 98.12 90 VAL A N 1
ATOM 719 C CA . VAL A 1 90 ? 5.418 -2.384 6.637 1.00 98.12 90 VAL A CA 1
ATOM 720 C C . VAL A 1 90 ? 6.535 -2.252 5.601 1.00 98.12 90 VAL A C 1
ATOM 722 O O . VAL A 1 90 ? 6.400 -1.510 4.629 1.00 98.12 90 VAL A O 1
ATOM 725 N N . GLU A 1 91 ? 7.629 -2.991 5.779 1.00 97.81 91 GLU A N 1
ATOM 726 C CA . GLU A 1 91 ? 8.791 -2.951 4.891 1.00 97.81 91 GLU A CA 1
ATOM 727 C C . GLU A 1 91 ? 8.403 -3.401 3.487 1.00 97.81 91 GLU A C 1
ATOM 729 O O . GLU A 1 91 ? 8.759 -2.741 2.510 1.00 97.81 91 GLU A O 1
ATOM 734 N N . LYS A 1 92 ? 7.615 -4.481 3.391 1.00 97.94 92 LYS A N 1
ATOM 735 C CA . LYS A 1 92 ? 7.105 -4.974 2.113 1.00 97.94 92 LYS A CA 1
ATOM 736 C C . LYS A 1 92 ? 6.153 -3.965 1.468 1.00 97.94 92 LYS A C 1
ATOM 738 O O . LYS A 1 92 ? 6.281 -3.711 0.278 1.00 97.94 92 LYS A O 1
ATOM 743 N N . ALA A 1 93 ? 5.244 -3.348 2.222 1.00 98.19 93 ALA A N 1
ATOM 744 C CA . ALA A 1 93 ? 4.325 -2.339 1.693 1.00 98.19 93 ALA A CA 1
ATOM 745 C C . ALA A 1 93 ? 5.060 -1.114 1.117 1.00 98.19 93 ALA A C 1
ATOM 747 O O . ALA A 1 93 ? 4.725 -0.647 0.025 1.00 98.19 93 ALA A O 1
ATOM 748 N N . VAL A 1 94 ? 6.092 -0.622 1.812 1.00 97.94 94 VAL A N 1
ATOM 749 C CA . VAL A 1 94 ? 6.921 0.492 1.323 1.00 97.94 94 VAL A CA 1
ATOM 750 C C . VAL A 1 94 ? 7.730 0.080 0.094 1.00 97.94 94 VAL A C 1
ATOM 752 O O . VAL A 1 94 ? 7.771 0.836 -0.873 1.00 97.94 94 VAL A O 1
ATOM 755 N N . LEU A 1 95 ? 8.316 -1.122 0.088 1.00 97.19 95 LEU A N 1
ATOM 756 C CA . LEU A 1 95 ? 9.036 -1.640 -1.079 1.00 97.19 95 LEU A CA 1
ATOM 757 C C . LEU A 1 95 ? 8.126 -1.721 -2.311 1.00 97.19 95 LEU A C 1
ATOM 759 O O . LEU A 1 95 ? 8.498 -1.263 -3.384 1.00 97.19 95 LEU A O 1
ATOM 763 N N . LEU A 1 96 ? 6.911 -2.249 -2.150 1.00 97.88 96 LEU A N 1
ATOM 764 C CA . LEU A 1 96 ? 5.939 -2.393 -3.236 1.00 97.88 96 LEU A CA 1
ATOM 765 C C . LEU A 1 96 ? 5.436 -1.054 -3.773 1.00 97.88 96 LEU A C 1
ATOM 767 O O . LEU A 1 96 ? 5.165 -0.948 -4.965 1.00 97.88 96 LEU A O 1
ATOM 771 N N . THR A 1 97 ? 5.329 -0.042 -2.911 1.00 97.12 97 THR A N 1
ATOM 772 C CA . THR A 1 97 ? 4.998 1.334 -3.318 1.00 97.12 97 THR A CA 1
ATOM 773 C C . THR A 1 97 ? 6.101 1.938 -4.186 1.00 97.12 97 THR A C 1
ATOM 775 O O . THR A 1 97 ? 5.831 2.747 -5.068 1.00 97.12 97 THR A O 1
ATOM 778 N N . ARG A 1 98 ? 7.349 1.523 -3.955 1.00 95.44 98 ARG A N 1
ATOM 779 C CA . ARG A 1 98 ? 8.549 2.023 -4.635 1.00 95.44 98 ARG A CA 1
ATOM 780 C C . ARG A 1 98 ? 9.084 1.052 -5.690 1.00 95.44 98 ARG A C 1
ATOM 782 O O . ARG A 1 98 ? 10.205 1.223 -6.152 1.00 95.44 98 ARG A O 1
ATOM 789 N N . LEU A 1 99 ? 8.305 0.042 -6.084 1.00 96.50 99 LEU A N 1
ATOM 790 C CA . LEU A 1 99 ? 8.766 -1.062 -6.932 1.00 96.50 99 LEU A CA 1
ATOM 791 C C . LEU A 1 99 ? 9.406 -0.575 -8.241 1.00 96.50 99 LEU A C 1
ATOM 793 O O . LEU A 1 99 ? 10.476 -1.043 -8.627 1.00 96.50 99 LEU A O 1
ATOM 797 N N . GLU A 1 100 ? 8.765 0.384 -8.906 1.00 94.50 100 GLU A N 1
ATOM 798 C CA . GLU A 1 100 ? 9.276 0.960 -10.151 1.00 94.50 100 GLU A CA 1
ATOM 799 C C . GLU A 1 100 ? 10.539 1.788 -9.931 1.00 94.50 100 GLU A C 1
ATOM 801 O O . GLU A 1 100 ? 11.476 1.701 -10.721 1.00 94.50 100 GLU A O 1
ATOM 806 N N . GLU A 1 101 ? 10.585 2.566 -8.849 1.00 94.06 101 GLU A N 1
ATOM 807 C CA . GLU A 1 101 ? 11.761 3.351 -8.490 1.00 94.06 101 GLU A CA 1
ATOM 808 C C . GLU A 1 101 ? 12.947 2.420 -8.218 1.00 94.06 101 GLU A C 1
ATOM 810 O O . GLU A 1 101 ? 13.994 2.578 -8.830 1.00 94.06 101 GLU A O 1
ATOM 815 N N . GLU A 1 102 ? 12.781 1.380 -7.399 1.00 93.81 102 GLU A N 1
ATOM 816 C CA . GLU A 1 102 ? 13.844 0.405 -7.123 1.00 93.81 102 GLU A CA 1
ATOM 817 C C . GLU A 1 102 ? 14.311 -0.322 -8.395 1.00 93.81 102 GLU A C 1
ATOM 819 O O . GLU A 1 102 ? 15.513 -0.532 -8.586 1.00 93.81 102 GLU A O 1
ATOM 824 N N . TYR A 1 103 ? 13.394 -0.632 -9.321 1.00 93.88 103 TYR A N 1
ATOM 825 C CA . TYR A 1 103 ? 13.767 -1.149 -10.639 1.00 93.88 103 TYR A CA 1
ATOM 826 C C . TYR A 1 103 ? 14.654 -0.155 -11.401 1.00 93.88 103 TYR A C 1
ATOM 828 O O . TYR A 1 103 ? 15.688 -0.537 -11.950 1.00 93.88 103 TYR A O 1
ATOM 836 N N . GLN A 1 104 ? 14.286 1.124 -11.423 1.00 92.25 104 GLN A N 1
ATOM 837 C CA . GLN A 1 104 ? 15.03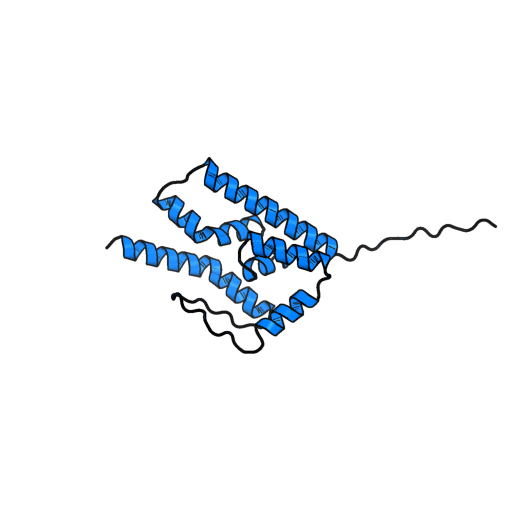6 2.180 -12.106 1.00 92.25 104 GLN A CA 1
ATOM 838 C C . GLN A 1 104 ? 16.405 2.436 -11.460 1.00 92.25 104 GLN A C 1
ATOM 840 O O . GLN A 1 104 ? 17.402 2.562 -12.174 1.00 92.25 104 GLN A O 1
ATOM 845 N N . LEU A 1 105 ? 16.492 2.417 -10.127 1.00 91.94 105 LEU A N 1
ATOM 846 C CA . LEU A 1 105 ? 17.748 2.556 -9.384 1.00 91.94 105 LEU A CA 1
ATOM 847 C C . LEU A 1 105 ? 18.745 1.446 -9.737 1.00 91.94 105 LEU A C 1
ATOM 849 O O . LEU A 1 105 ? 19.941 1.710 -9.855 1.00 91.94 105 LEU A O 1
ATOM 853 N N . GLY A 1 106 ? 18.268 0.221 -9.980 1.00 88.81 106 GLY A N 1
ATOM 854 C CA . GLY A 1 106 ? 19.111 -0.884 -10.444 1.00 88.81 106 GLY A CA 1
ATOM 855 C C . GLY A 1 106 ? 19.745 -0.660 -11.825 1.00 88.81 106 GLY A C 1
ATOM 856 O O . GLY A 1 106 ? 20.785 -1.245 -12.121 1.00 88.81 106 GLY A O 1
ATOM 857 N N . HIS A 1 107 ? 19.152 0.198 -12.661 1.00 88.44 107 HIS A N 1
ATOM 858 C CA . HIS A 1 107 ? 19.638 0.494 -14.013 1.00 88.44 107 HIS A CA 1
ATOM 859 C C . HIS A 1 107 ? 20.428 1.804 -14.096 1.00 88.44 107 HIS A C 1
ATOM 861 O O . HIS A 1 107 ? 21.377 1.898 -14.875 1.00 88.44 107 HIS A O 1
ATOM 867 N N . TRP A 1 108 ? 20.037 2.813 -13.316 1.00 89.62 108 TRP A N 1
ATOM 868 C CA . TRP A 1 108 ? 20.583 4.173 -13.397 1.00 89.62 108 TRP A CA 1
ATOM 869 C C . TRP A 1 108 ? 21.400 4.592 -12.175 1.00 89.62 108 TRP A C 1
ATOM 871 O O . TRP A 1 108 ? 21.980 5.676 -12.168 1.00 89.62 108 TRP A O 1
ATOM 881 N N . GLY A 1 109 ? 21.519 3.709 -11.186 1.00 89.56 109 GLY A N 1
ATOM 882 C CA . GLY A 1 109 ? 22.268 3.944 -9.963 1.00 89.56 109 GLY A CA 1
ATOM 883 C C . GLY A 1 109 ? 21.419 4.578 -8.866 1.00 89.56 109 GLY A C 1
ATOM 884 O O . GLY A 1 109 ? 20.414 5.245 -9.110 1.00 89.56 109 GLY A O 1
ATOM 885 N N . ARG A 1 110 ? 21.849 4.359 -7.622 1.00 91.31 110 ARG A N 1
ATOM 886 C CA . ARG A 1 110 ? 21.184 4.863 -6.421 1.00 91.31 110 ARG A CA 1
ATOM 887 C C . ARG A 1 110 ? 21.828 6.161 -5.951 1.00 91.31 110 ARG A C 1
ATOM 889 O O . ARG A 1 110 ? 23.044 6.250 -5.822 1.00 91.31 110 ARG A O 1
ATOM 896 N N . VAL A 1 111 ? 21.000 7.151 -5.630 1.00 91.06 111 VAL A N 1
ATOM 897 C CA . VAL A 1 111 ? 21.419 8.325 -4.845 1.00 91.06 111 VAL A CA 1
ATOM 898 C C . VAL A 1 111 ? 21.208 8.003 -3.368 1.00 91.06 111 VAL A C 1
ATOM 900 O O . VAL A 1 111 ? 20.070 8.056 -2.907 1.00 91.06 111 VAL A O 1
ATOM 903 N N . GLU A 1 112 ? 22.280 7.634 -2.661 1.00 77.44 112 GLU A N 1
ATOM 904 C CA . GLU A 1 112 ? 22.211 7.067 -1.301 1.00 77.44 112 GLU A CA 1
ATOM 905 C C . GLU A 1 112 ? 21.404 7.947 -0.334 1.00 77.44 112 GLU A C 1
ATOM 907 O O . GLU A 1 112 ? 20.391 7.520 0.204 1.00 77.44 112 GLU A O 1
ATOM 912 N N . TRP A 1 113 ? 21.735 9.233 -0.207 1.00 84.62 113 TRP A N 1
ATOM 913 C CA . TRP A 1 113 ? 21.072 10.106 0.770 1.00 84.62 113 TRP A CA 1
ATOM 914 C C . TRP A 1 113 ? 19.591 10.383 0.499 1.00 84.62 113 TRP A C 1
ATOM 916 O O . TRP A 1 113 ? 18.824 10.548 1.444 1.00 84.62 113 TRP A O 1
ATOM 926 N N . ALA A 1 114 ? 19.183 10.467 -0.767 1.00 89.31 114 ALA A N 1
ATOM 927 C CA . ALA A 1 114 ? 17.801 10.792 -1.110 1.00 89.31 114 ALA A CA 1
ATOM 928 C C . ALA A 1 114 ? 16.903 9.557 -0.966 1.00 89.31 114 ALA A C 1
ATOM 930 O O . ALA A 1 114 ? 15.961 9.567 -0.173 1.00 89.31 114 ALA A O 1
ATOM 931 N N . HIS A 1 115 ? 17.243 8.472 -1.665 1.00 90.62 115 HIS A N 1
ATOM 932 C CA . HIS A 1 115 ? 16.390 7.285 -1.721 1.00 90.62 115 HIS A CA 1
ATOM 933 C C . HIS A 1 115 ? 16.366 6.519 -0.394 1.00 90.62 115 HIS A C 1
ATOM 935 O O . HIS A 1 115 ? 15.316 5.998 -0.013 1.00 90.62 115 HIS A O 1
ATOM 941 N N . ASP A 1 116 ? 17.481 6.479 0.349 1.00 90.38 116 ASP A N 1
ATOM 942 C CA . ASP A 1 116 ? 17.513 5.803 1.652 1.00 90.38 116 ASP A CA 1
ATOM 943 C C . ASP A 1 116 ? 16.687 6.571 2.682 1.00 90.38 116 ASP A C 1
ATOM 945 O O . ASP A 1 116 ? 15.878 5.978 3.400 1.00 90.38 116 ASP A O 1
ATOM 949 N N . MET A 1 117 ? 16.817 7.902 2.708 1.00 93.81 117 MET A N 1
ATOM 950 C CA . MET A 1 117 ? 16.021 8.743 3.599 1.00 93.81 117 MET A CA 1
ATOM 951 C C . MET A 1 117 ? 14.528 8.616 3.282 1.00 93.81 117 MET A C 1
ATOM 953 O O . MET A 1 117 ? 13.735 8.387 4.191 1.00 93.81 117 MET A O 1
ATOM 957 N N . GLN A 1 118 ? 14.137 8.680 2.005 1.00 92.44 118 GLN A N 1
ATOM 958 C CA . GLN A 1 118 ? 12.741 8.503 1.589 1.00 92.44 118 GLN A CA 1
ATOM 959 C C . GLN A 1 118 ? 12.190 7.117 1.958 1.00 92.4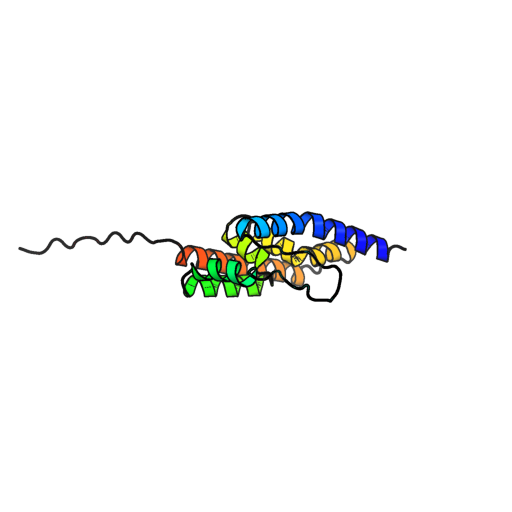4 118 GLN A C 1
ATOM 961 O O . GLN A 1 118 ? 11.022 7.006 2.348 1.00 92.44 118 GLN A O 1
ATOM 966 N N . GLN A 1 119 ? 13.017 6.063 1.892 1.00 94.12 119 GLN A N 1
ATOM 967 C CA . GLN A 1 119 ? 12.644 4.719 2.342 1.00 94.12 119 GLN A CA 1
ATOM 968 C C . GLN A 1 119 ? 12.315 4.694 3.826 1.00 94.12 119 GLN A C 1
ATOM 970 O O . GLN A 1 119 ? 11.229 4.267 4.220 1.00 94.12 119 GLN A O 1
ATOM 975 N N . LEU A 1 120 ? 13.278 5.131 4.635 1.00 96.00 120 LEU A N 1
ATOM 976 C CA . LEU A 1 120 ? 13.219 5.041 6.086 1.00 96.00 120 LEU A CA 1
ATOM 977 C C . LEU A 1 120 ? 12.121 5.949 6.630 1.00 96.00 120 LEU A C 1
ATOM 979 O O . LEU A 1 120 ? 11.390 5.559 7.536 1.00 96.00 120 LEU A O 1
ATOM 983 N N . GLU A 1 121 ? 11.945 7.125 6.035 1.00 96.88 121 GLU A N 1
ATOM 984 C CA . GLU A 1 121 ? 10.886 8.056 6.397 1.00 96.88 121 GLU A CA 1
ATOM 985 C C . GLU A 1 121 ? 9.496 7.472 6.097 1.00 96.88 121 GLU A C 1
ATOM 987 O O . GLU A 1 121 ? 8.612 7.508 6.955 1.00 96.88 121 GLU A O 1
ATOM 992 N N . SER A 1 122 ? 9.310 6.861 4.922 1.00 97.00 122 SER A N 1
ATOM 993 C CA . SER A 1 122 ? 8.064 6.169 4.563 1.00 97.00 122 SER A CA 1
ATOM 994 C C . SER A 1 122 ? 7.776 4.985 5.491 1.00 97.00 122 SER A C 1
ATOM 996 O O . SER A 1 122 ? 6.645 4.823 5.951 1.00 97.00 122 SER A O 1
ATOM 998 N N . GLN A 1 123 ? 8.796 4.188 5.828 1.00 98.12 123 GLN A N 1
ATOM 999 C CA . GLN A 1 123 ? 8.669 3.076 6.778 1.00 98.12 123 GLN A CA 1
ATOM 1000 C C . GLN A 1 123 ? 8.323 3.562 8.187 1.00 98.12 123 GLN A C 1
ATOM 1002 O O . GLN A 1 123 ? 7.447 2.984 8.832 1.00 98.12 123 GLN A O 1
ATOM 1007 N N . ALA A 1 124 ? 8.953 4.640 8.657 1.00 98.38 124 ALA A N 1
ATOM 1008 C CA . ALA A 1 124 ? 8.677 5.224 9.964 1.00 98.38 124 ALA A CA 1
ATOM 1009 C C . ALA A 1 124 ? 7.243 5.767 10.045 1.00 98.38 124 ALA A C 1
ATOM 1011 O O . ALA A 1 124 ? 6.516 5.453 10.991 1.00 98.38 124 ALA A O 1
ATOM 1012 N N . ARG A 1 125 ? 6.803 6.521 9.028 1.00 98.25 125 ARG A N 1
ATOM 1013 C CA . ARG A 1 125 ? 5.429 7.042 8.938 1.00 98.25 125 ARG A CA 1
ATOM 1014 C C . ARG A 1 125 ? 4.400 5.920 8.904 1.00 98.25 125 ARG A C 1
ATOM 1016 O O . ARG A 1 125 ? 3.454 5.944 9.690 1.00 98.25 125 ARG A O 1
ATOM 1023 N N . LEU A 1 126 ? 4.599 4.917 8.048 1.00 98.44 126 LEU A N 1
ATOM 1024 C CA . LEU A 1 126 ? 3.671 3.795 7.945 1.00 98.44 126 LEU A CA 1
ATOM 1025 C C . LEU A 1 126 ? 3.630 2.977 9.242 1.00 98.44 126 LEU A C 1
ATOM 1027 O O . LEU A 1 126 ? 2.544 2.638 9.703 1.00 98.44 126 LEU A O 1
ATOM 1031 N N . SER A 1 127 ? 4.779 2.716 9.871 1.00 98.12 127 SER A N 1
ATOM 1032 C CA . SER A 1 127 ? 4.840 2.012 11.161 1.00 98.12 127 SER A CA 1
ATOM 1033 C C . SER A 1 127 ? 4.054 2.746 12.243 1.00 98.12 127 SER A C 1
ATOM 1035 O O . SER A 1 127 ? 3.266 2.129 12.962 1.00 98.12 127 SER A O 1
ATOM 1037 N N . ALA A 1 128 ? 4.226 4.069 12.336 1.00 98.19 128 ALA A N 1
ATOM 1038 C CA . ALA A 1 128 ? 3.485 4.900 13.278 1.00 98.19 128 ALA A CA 1
ATOM 1039 C C . ALA A 1 128 ? 1.973 4.841 13.009 1.00 98.19 128 ALA A C 1
ATOM 1041 O O . ALA A 1 128 ? 1.190 4.674 13.944 1.00 98.19 128 ALA A O 1
ATOM 1042 N N . ALA A 1 129 ? 1.567 4.901 11.737 1.00 97.88 129 ALA A N 1
ATOM 1043 C CA . ALA A 1 129 ? 0.170 4.788 11.331 1.00 97.88 129 ALA A CA 1
ATOM 1044 C C . ALA A 1 129 ? -0.437 3.438 11.743 1.00 97.88 129 ALA A C 1
ATOM 1046 O O . ALA A 1 129 ? -1.485 3.394 12.382 1.00 97.88 129 ALA A O 1
ATOM 1047 N N . VAL A 1 130 ? 0.246 2.336 11.421 1.00 97.19 130 VAL A N 1
ATOM 1048 C CA . VAL A 1 130 ? -0.193 0.968 11.731 1.00 97.19 130 VAL A CA 1
ATOM 1049 C C . VAL A 1 130 ? -0.310 0.763 13.239 1.00 97.19 130 VAL A C 1
ATOM 1051 O O . VAL A 1 130 ? -1.322 0.250 13.720 1.00 97.19 130 VAL A O 1
ATOM 1054 N N . MET A 1 131 ? 0.687 1.213 14.003 1.00 96.50 131 MET A N 1
ATOM 1055 C CA . MET A 1 131 ? 0.651 1.161 15.464 1.00 96.50 131 MET A CA 1
ATOM 1056 C C . MET A 1 131 ? -0.537 1.953 16.021 1.00 96.50 131 MET A C 1
ATOM 1058 O O . MET A 1 131 ? -1.257 1.452 16.884 1.00 96.50 131 MET A O 1
ATOM 1062 N N . PHE A 1 132 ? -0.771 3.164 15.509 1.00 96.69 132 PHE A N 1
ATOM 1063 C CA . PHE A 1 132 ? -1.869 4.022 15.942 1.00 96.69 132 PHE A CA 1
ATOM 1064 C C . PHE A 1 132 ? -3.241 3.410 15.640 1.00 96.69 132 PHE A C 1
ATOM 1066 O O . PHE A 1 132 ? -4.104 3.387 16.520 1.00 96.69 132 PHE A O 1
ATOM 1073 N N . VAL A 1 133 ? -3.440 2.864 14.437 1.00 95.81 133 VAL A N 1
ATOM 1074 C CA . VAL A 1 133 ? -4.683 2.169 14.068 1.00 95.81 133 VAL A CA 1
ATOM 1075 C C . VAL A 1 133 ? -4.920 0.985 14.992 1.00 95.81 133 VAL A C 1
ATOM 1077 O O . VAL A 1 133 ? -5.990 0.890 15.586 1.00 95.81 133 VAL A O 1
ATOM 1080 N N . HIS A 1 134 ? -3.921 0.119 15.175 1.00 93.81 134 HIS A N 1
ATOM 1081 C CA . HIS A 1 134 ? -4.060 -1.057 16.031 1.00 93.81 134 HIS A CA 1
ATOM 1082 C C . HIS A 1 134 ? -4.333 -0.703 17.491 1.00 93.81 134 HIS A C 1
ATOM 1084 O O . HIS A 1 134 ? -5.119 -1.389 18.146 1.00 93.81 134 HIS A O 1
ATOM 1090 N N . PHE A 1 135 ? -3.718 0.361 18.006 1.00 93.81 135 PHE A N 1
ATOM 1091 C CA . PHE A 1 135 ? -3.974 0.836 19.361 1.00 93.81 135 PHE A CA 1
ATOM 1092 C C . PHE A 1 135 ? -5.422 1.311 19.526 1.00 93.81 135 PHE A C 1
ATOM 1094 O O . PHE A 1 135 ? -6.086 0.933 20.486 1.00 93.81 135 PHE A O 1
ATOM 1101 N N . ASN A 1 136 ? -5.936 2.072 18.558 1.00 93.06 136 ASN A N 1
ATOM 1102 C CA . ASN A 1 136 ? -7.304 2.586 18.595 1.00 93.06 136 ASN A CA 1
ATOM 1103 C C . ASN A 1 136 ? -8.361 1.539 18.208 1.00 93.06 136 ASN A C 1
ATOM 1105 O O . ASN A 1 136 ? -9.529 1.727 18.530 1.00 93.06 136 ASN A O 1
ATOM 1109 N N . SER A 1 137 ? -7.989 0.443 17.541 1.00 87.81 137 SER A N 1
ATOM 1110 C CA . SER A 1 137 ? -8.908 -0.645 17.182 1.00 87.81 137 SER A CA 1
ATOM 1111 C C . SER A 1 137 ? -8.937 -1.790 18.201 1.00 87.81 137 SER A C 1
ATOM 1113 O O . SER A 1 137 ? -9.803 -2.659 18.121 1.00 87.81 137 SER A O 1
ATOM 1115 N N . SER A 1 138 ? -7.977 -1.848 19.128 1.00 80.56 138 SER A N 1
ATOM 1116 C CA . SER A 1 138 ? -7.908 -2.904 20.142 1.00 80.56 138 SER A CA 1
ATOM 1117 C C . SER A 1 138 ? -8.805 -2.563 21.331 1.00 80.56 138 SER A C 1
ATOM 1119 O O . SER A 1 138 ? -8.627 -1.533 21.975 1.00 80.56 138 SER A O 1
ATOM 1121 N N . ASN A 1 139 ? -9.744 -3.448 21.672 1.00 64.06 139 ASN A N 1
ATOM 1122 C CA . ASN A 1 139 ? -10.544 -3.304 22.889 1.00 64.06 139 ASN A CA 1
ATOM 1123 C C . ASN A 1 139 ? -9.641 -3.433 24.126 1.00 64.06 139 ASN A C 1
ATOM 1125 O O . ASN A 1 139 ? -9.234 -4.533 24.504 1.00 64.06 139 ASN A O 1
ATOM 1129 N N . ALA A 1 140 ? -9.328 -2.310 24.771 1.00 57.09 140 ALA A N 1
ATOM 1130 C CA . ALA A 1 140 ? -8.638 -2.308 26.051 1.00 57.09 140 ALA A CA 1
ATOM 1131 C C . ALA A 1 140 ? -9.612 -2.754 27.155 1.00 57.09 140 ALA A C 1
ATOM 1133 O O . ALA A 1 140 ? -10.487 -1.999 27.577 1.00 57.09 140 ALA A O 1
ATOM 1134 N N . PHE A 1 141 ? -9.460 -3.984 27.651 1.00 54.62 141 PHE A N 1
ATOM 1135 C CA . PHE A 1 141 ? -10.117 -4.410 28.888 1.00 54.62 141 PHE A CA 1
ATOM 1136 C C . PHE A 1 141 ? -9.487 -3.667 30.073 1.00 54.62 141 PHE A C 1
ATOM 1138 O O . PHE A 1 141 ? -8.494 -4.109 30.651 1.00 54.62 141 PHE A O 1
ATOM 1145 N N . VAL A 1 142 ? -10.062 -2.526 30.451 1.00 64.56 142 VAL A N 1
ATOM 1146 C CA . VAL A 1 142 ? -9.678 -1.825 31.680 1.00 64.56 142 VAL A CA 1
ATOM 1147 C C . VAL A 1 142 ? -10.318 -2.549 32.866 1.00 64.56 142 VAL A C 1
ATOM 1149 O O . VAL A 1 142 ? -11.520 -2.438 33.100 1.00 64.56 142 VAL A O 1
ATOM 1152 N N . LYS A 1 143 ? -9.527 -3.298 33.645 1.00 65.31 143 LYS A N 1
ATOM 1153 C CA . LYS A 1 143 ? -9.972 -3.788 34.960 1.00 65.31 143 LYS A CA 1
ATOM 1154 C C . LYS A 1 143 ? -10.082 -2.598 35.915 1.00 65.31 143 LYS A C 1
ATOM 1156 O O . LYS A 1 143 ? -9.069 -2.100 36.399 1.00 65.31 143 LYS A O 1
ATOM 1161 N N . GLN A 1 144 ? -11.302 -2.155 36.209 1.00 65.94 144 GLN A N 1
ATOM 1162 C CA . GLN A 1 144 ? -11.537 -1.215 37.304 1.00 65.94 144 GLN A CA 1
ATOM 1163 C C . GLN A 1 144 ? -11.393 -1.942 38.645 1.00 65.94 144 GLN A C 1
ATOM 1165 O O . GLN A 1 144 ? -12.035 -2.963 38.893 1.00 65.94 144 GLN A O 1
ATOM 1170 N N . LYS A 1 145 ? -10.533 -1.417 39.523 1.00 67.94 145 LYS A N 1
ATOM 1171 C CA . LYS A 1 145 ? -10.461 -1.858 40.917 1.00 67.94 145 LYS A CA 1
ATOM 1172 C C . LYS A 1 145 ? -11.696 -1.310 41.633 1.00 67.94 145 LYS A C 1
ATOM 1174 O O . LYS A 1 145 ? -11.833 -0.097 41.751 1.00 67.94 145 LYS A O 1
ATOM 1179 N N . ILE A 1 146 ? -12.580 -2.192 42.097 1.00 67.94 146 ILE A N 1
ATOM 1180 C CA . ILE A 1 146 ? -13.677 -1.812 42.993 1.00 67.94 146 ILE A CA 1
ATOM 1181 C C . ILE A 1 146 ? -13.021 -1.250 44.258 1.00 67.94 146 ILE A C 1
ATOM 1183 O O . ILE A 1 146 ? -12.315 -1.973 44.966 1.00 67.94 146 ILE A O 1
ATOM 1187 N N . ALA A 1 147 ? -13.189 0.048 44.506 1.00 62.84 147 ALA A N 1
ATOM 1188 C CA . ALA A 1 147 ? -12.875 0.624 45.802 1.00 62.84 147 ALA A CA 1
ATOM 1189 C C . ALA A 1 147 ? -13.870 0.019 46.798 1.00 62.84 147 ALA A C 1
ATOM 1191 O O . ALA A 1 147 ? -15.068 0.286 46.729 1.00 62.84 147 ALA A O 1
ATOM 1192 N N . VAL A 1 148 ? -13.380 -0.878 47.652 1.00 57.22 148 VAL A N 1
ATOM 1193 C CA . VAL A 1 148 ? -14.152 -1.404 48.778 1.00 57.22 148 VAL A CA 1
ATOM 1194 C C . VAL A 1 148 ? -14.424 -0.217 49.694 1.00 57.22 148 VAL A C 1
ATOM 1196 O O . VAL A 1 148 ? -13.484 0.403 50.188 1.00 57.22 148 VAL A O 1
ATOM 1199 N N . GLY A 1 149 ? -15.702 0.142 49.806 1.00 57.06 149 GLY A N 1
ATOM 1200 C CA . GLY A 1 149 ? -16.170 1.253 50.620 1.00 57.06 149 GLY A CA 1
ATOM 1201 C C . GLY A 1 149 ? -15.830 1.058 52.093 1.00 57.06 149 GLY A C 1
ATOM 1202 O O . GLY A 1 149 ? -15.875 -0.056 52.613 1.00 57.06 149 GLY A O 1
ATOM 1203 N N . GLU A 1 150 ? -15.490 2.173 52.728 1.00 49.25 150 GLU A N 1
ATOM 1204 C CA . GLU A 1 150 ? -15.456 2.341 54.175 1.00 49.25 150 GLU A CA 1
ATOM 1205 C C . GLU A 1 150 ? -16.849 2.042 54.754 1.00 49.25 150 GLU A C 1
ATOM 1207 O O . GLU A 1 150 ? -17.839 2.649 54.336 1.00 49.25 150 GLU A O 1
ATOM 1212 N N . ILE A 1 151 ? -16.915 1.107 55.705 1.00 51.25 151 ILE A N 1
ATOM 1213 C CA . ILE A 1 151 ? -17.972 0.996 56.721 1.00 51.25 151 ILE A CA 1
ATOM 1214 C C . ILE A 1 151 ? -17.278 0.711 58.049 1.00 51.25 151 ILE A C 1
ATOM 1216 O O . ILE A 1 151 ? -16.404 -0.189 58.055 1.00 51.25 151 ILE A O 1
#

Radius of gyration: 20.21 Å; Cα contacts (8 Å, |Δi|>4): 106; chains: 1; bounding box: 44×22×86 Å

Organism: Culex pipiens (NCBI:txid7175)

Mean predicted aligned error: 6.81 Å

Foldseek 3Di:
DVVVVLVVVLVVQLCVLCVVLQVVLCVVQVFDDDDDPDPDDDDGPPCRVVSVVVVLVVADPQLNVLLVQLCVLLVDNSLSVCCLVVVDDLLSSLCSSCVVVVSVCVVPNDPCPPVVCSSVVSSVSNVVSSVRNCVRRDPDPDDDDPPPDDD

Solvent-accessible surface area (backbone atoms only — not comparable to full-atom values): 8927 Å² total; per-residue (Å²): 122,68,67,68,54,53,54,52,53,48,51,52,50,50,49,68,67,46,46,64,52,49,54,49,48,20,69,76,51,73,38,75,81,76,92,75,96,62,92,65,81,78,87,69,62,91,58,40,68,54,40,52,46,55,57,56,67,74,49,53,73,69,23,46,53,21,50,51,55,25,20,68,64,54,74,29,64,68,52,36,50,34,38,71,73,62,76,39,51,60,68,55,44,51,49,62,63,38,44,68,57,57,55,47,30,76,74,74,54,75,58,64,76,60,56,52,48,55,50,54,51,46,39,51,52,38,46,53,20,49,52,48,22,53,59,62,68,49,86,77,83,76,84,76,78,80,78,79,74,92,126